Protein AF-A0A8J3B3H6-F1 (afdb_monomer_lite)

pLDDT: mean 86.67, std 8.63, range [55.91, 95.31]

Sequence (104 aa):
MSHADSLLALVVAMGAVTYLPRMLPLVFLPGRAWPPAVERFFRFLPYAALGALIVPGVFTATGHPASATVGALAAAALAWRRAHLLLVVAAGIAGALAVDLVMR

Organism: NCBI:txid373054

Foldseek 3Di:
DDVVVVVVVVVVVVCCVVVVVVVCCVPVVPPDPDDPVVVVCVVCVVVVVCCVVVVVCLCPVDPDNVLSVQLVVQLVVCVVVVHDNVVSNVRSVVSSVVVNVVVD

Radius of gyration: 20.69 Å; chains: 1; bounding box: 51×31×50 Å

Structure (mmCIF, N/CA/C/O backbone):
data_AF-A0A8J3B3H6-F1
#
_entry.id   AF-A0A8J3B3H6-F1
#
loop_
_atom_site.group_PDB
_atom_site.id
_atom_site.type_symbol
_atom_site.label_atom_id
_atom_site.label_alt_id
_atom_site.label_comp_id
_atom_site.label_asym_id
_atom_site.label_entity_id
_atom_site.label_seq_id
_atom_site.pdbx_PDB_ins_code
_atom_site.Cartn_x
_atom_site.Cartn_y
_atom_site.Cartn_z
_atom_site.occupancy
_atom_site.B_iso_or_equiv
_atom_site.auth_seq_id
_atom_site.auth_comp_id
_atom_site.auth_asym_id
_atom_site.auth_atom_id
_atom_site.pdbx_PDB_model_num
ATOM 1 N N . MET A 1 1 ? -35.355 -17.656 -16.233 1.00 55.91 1 MET A N 1
ATOM 2 C CA . MET A 1 1 ? -34.632 -17.226 -15.014 1.00 55.91 1 MET A CA 1
ATOM 3 C C . MET A 1 1 ? -33.286 -16.639 -15.455 1.00 55.91 1 MET A C 1
ATOM 5 O O . MET A 1 1 ? -32.249 -17.246 -15.268 1.00 55.91 1 MET A O 1
ATOM 9 N N . SER A 1 2 ? -33.299 -15.758 -16.460 1.00 57.25 2 SER A N 1
ATOM 10 C CA . SER A 1 2 ? -33.294 -14.284 -16.377 1.00 57.25 2 SER A CA 1
ATOM 11 C C . SER A 1 2 ? -32.030 -13.753 -15.694 1.00 57.25 2 SER A C 1
ATOM 13 O O . SER A 1 2 ? -31.991 -13.549 -14.489 1.00 57.25 2 SER A O 1
ATOM 15 N N . HIS A 1 3 ? -30.977 -13.550 -16.491 1.00 68.38 3 HIS A N 1
ATOM 16 C CA . HIS A 1 3 ? -29.652 -13.068 -16.076 1.00 68.38 3 HIS A CA 1
ATOM 17 C C . HIS A 1 3 ? -29.699 -11.775 -15.234 1.00 68.38 3 HIS A C 1
ATOM 19 O O . HIS A 1 3 ? -28.779 -11.511 -14.466 1.00 68.38 3 HIS A O 1
ATOM 25 N N . ALA A 1 4 ? -30.779 -10.994 -15.346 1.00 73.38 4 ALA A N 1
ATOM 26 C CA . ALA A 1 4 ? -31.023 -9.799 -14.545 1.00 73.38 4 ALA A CA 1
ATOM 27 C C . ALA A 1 4 ? -31.198 -10.103 -13.044 1.00 73.38 4 ALA A C 1
ATOM 29 O O . ALA A 1 4 ? -30.683 -9.353 -12.216 1.00 73.38 4 ALA A O 1
ATOM 30 N N . ASP A 1 5 ? -31.843 -11.220 -12.693 1.00 79.31 5 ASP A N 1
ATOM 31 C CA . ASP A 1 5 ? -32.097 -11.600 -11.297 1.00 79.31 5 ASP A CA 1
ATOM 32 C C . ASP A 1 5 ? -30.778 -11.948 -10.585 1.00 79.31 5 ASP A C 1
ATOM 34 O O . ASP A 1 5 ? -30.544 -11.540 -9.447 1.00 79.31 5 ASP A O 1
ATOM 38 N N . SER A 1 6 ? -29.865 -12.624 -11.293 1.00 85.75 6 SER A N 1
ATOM 39 C CA . SER A 1 6 ? -28.522 -12.955 -10.799 1.00 85.75 6 SER A CA 1
ATOM 40 C C . SER A 1 6 ? -27.648 -11.717 -10.592 1.00 85.75 6 SER A C 1
ATOM 42 O O . SER A 1 6 ? -26.885 -11.663 -9.631 1.00 85.75 6 SER A O 1
ATOM 44 N N . LEU A 1 7 ? -27.759 -10.707 -11.463 1.00 91.19 7 LEU A N 1
ATOM 45 C CA . LEU A 1 7 ? -27.029 -9.443 -11.311 1.00 91.19 7 LEU A CA 1
ATOM 46 C C . LEU A 1 7 ? -27.555 -8.633 -10.123 1.00 91.19 7 LEU A C 1
ATOM 48 O O . LEU A 1 7 ? -26.762 -8.101 -9.349 1.00 91.19 7 LEU A O 1
ATOM 52 N N . LEU A 1 8 ? -28.876 -8.586 -9.937 1.00 91.00 8 LEU A N 1
ATOM 53 C CA . LEU A 1 8 ? -29.496 -7.961 -8.767 1.00 91.00 8 LEU A CA 1
ATOM 54 C C . LEU A 1 8 ? -29.053 -8.648 -7.471 1.00 91.00 8 LEU A C 1
ATOM 56 O O . LEU A 1 8 ? -28.626 -7.974 -6.532 1.00 91.00 8 LEU A O 1
ATOM 60 N N . ALA A 1 9 ? -29.067 -9.983 -7.445 1.00 91.25 9 ALA A N 1
ATOM 61 C CA . ALA A 1 9 ? -28.573 -10.758 -6.312 1.00 91.25 9 ALA A CA 1
ATOM 62 C C . ALA A 1 9 ? -27.076 -10.507 -6.047 1.00 91.25 9 ALA A C 1
ATOM 64 O O . ALA A 1 9 ? -26.683 -10.327 -4.894 1.00 91.25 9 ALA A O 1
ATOM 65 N N . LEU A 1 10 ? -26.246 -10.423 -7.096 1.00 92.75 10 LEU A N 1
ATOM 66 C CA . LEU A 1 10 ? -24.815 -10.121 -6.989 1.00 92.75 10 LEU A CA 1
ATOM 67 C C . LEU A 1 10 ? -24.562 -8.728 -6.399 1.00 92.75 10 LEU A C 1
ATOM 69 O O . LEU A 1 10 ? -23.711 -8.585 -5.525 1.00 92.75 10 LEU A O 1
ATOM 73 N N . VAL A 1 11 ? -25.295 -7.706 -6.849 1.00 93.88 11 VAL A N 1
ATOM 74 C CA . VAL A 1 11 ? -25.151 -6.328 -6.351 1.00 93.88 11 VAL A CA 1
ATOM 75 C C . VAL A 1 11 ? -25.540 -6.242 -4.877 1.00 93.88 11 VAL A C 1
ATOM 77 O O . VAL A 1 11 ? -24.798 -5.665 -4.081 1.00 93.88 11 VAL A O 1
ATOM 80 N N . VAL A 1 12 ? -26.663 -6.856 -4.491 1.00 94.62 12 VAL A N 1
ATOM 81 C CA . VAL A 1 12 ? -27.101 -6.903 -3.088 1.00 94.62 12 VAL A CA 1
ATOM 82 C C . VAL A 1 12 ? -26.081 -7.654 -2.231 1.00 94.62 12 VAL A C 1
ATOM 84 O O . VAL A 1 12 ? -25.714 -7.175 -1.158 1.00 94.62 12 VAL A O 1
ATOM 87 N N . ALA A 1 13 ? -25.562 -8.784 -2.718 1.00 93.81 13 ALA A N 1
ATOM 88 C CA . ALA A 1 13 ? -24.543 -9.557 -2.019 1.00 93.81 13 ALA A CA 1
ATOM 89 C C . ALA A 1 13 ? -23.225 -8.777 -1.860 1.00 93.81 13 ALA A C 1
ATOM 91 O O . ALA A 1 13 ? -22.701 -8.692 -0.751 1.00 93.81 13 ALA A O 1
ATOM 92 N N . MET A 1 14 ? -22.709 -8.144 -2.921 1.00 95.31 14 MET A N 1
ATOM 93 C CA . MET A 1 14 ? -21.519 -7.285 -2.837 1.00 95.31 14 MET A CA 1
ATOM 94 C C . MET A 1 14 ? -21.722 -6.130 -1.857 1.00 95.31 14 MET A C 1
ATOM 96 O O . MET A 1 14 ? -20.827 -5.836 -1.059 1.00 95.31 14 MET A O 1
ATOM 100 N N . GLY A 1 15 ? -22.891 -5.488 -1.905 1.00 93.06 15 GLY A N 1
ATOM 101 C CA . GLY A 1 15 ? -23.264 -4.413 -0.995 1.00 93.06 15 GLY A CA 1
ATOM 102 C C . GLY A 1 15 ? -23.240 -4.879 0.457 1.00 93.06 15 GLY A C 1
ATOM 103 O O . GLY A 1 15 ? -22.559 -4.271 1.279 1.00 93.06 15 GLY A O 1
ATOM 104 N N . ALA A 1 16 ? -23.894 -6.002 0.758 1.00 93.38 16 ALA A N 1
ATOM 105 C CA . A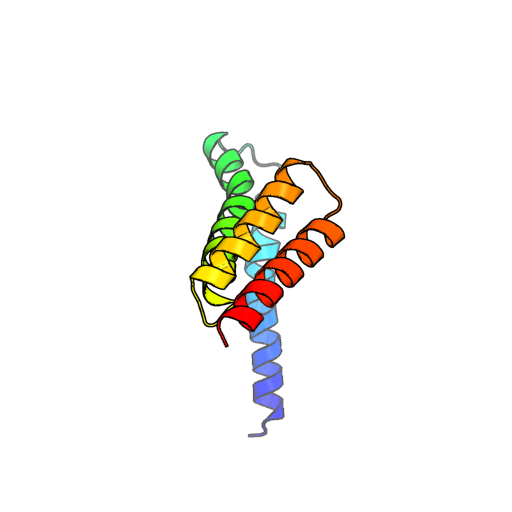LA A 1 16 ? -23.910 -6.586 2.094 1.00 93.38 16 ALA A CA 1
ATOM 106 C C . ALA A 1 16 ? -22.491 -6.909 2.594 1.00 93.38 16 ALA A C 1
ATOM 108 O O . ALA A 1 16 ? -22.098 -6.443 3.662 1.00 93.38 16 ALA A O 1
ATOM 109 N N . VAL A 1 17 ? -21.689 -7.628 1.800 1.00 93.75 17 VAL A N 1
ATOM 110 C CA . VAL A 1 17 ? -20.333 -8.064 2.186 1.00 93.75 17 VAL A CA 1
ATOM 111 C C . VAL A 1 17 ? -19.351 -6.893 2.309 1.00 93.75 17 VAL A C 1
ATOM 113 O O . VAL A 1 17 ? -18.421 -6.965 3.103 1.00 93.75 17 VAL A O 1
ATOM 116 N N . THR A 1 18 ? -19.551 -5.792 1.581 1.00 91.69 18 THR A N 1
ATOM 117 C CA . THR A 1 18 ? -18.680 -4.604 1.673 1.00 91.69 18 THR A CA 1
ATOM 118 C C . THR A 1 18 ? -19.106 -3.663 2.798 1.00 91.69 18 THR A C 1
ATOM 120 O O . THR A 1 18 ? -18.263 -3.046 3.454 1.00 91.69 18 THR A O 1
ATOM 123 N N . TYR A 1 19 ? -20.414 -3.526 3.022 1.00 90.06 19 TYR A N 1
ATOM 124 C CA . TYR A 1 19 ? -20.960 -2.585 3.992 1.00 90.06 19 TYR A CA 1
ATOM 125 C C . TYR A 1 19 ? -20.828 -3.101 5.421 1.00 90.06 19 TYR A C 1
ATOM 127 O O . TYR A 1 19 ? -20.441 -2.332 6.297 1.00 90.06 19 TYR A O 1
ATOM 135 N N . LEU A 1 20 ? -21.057 -4.397 5.660 1.00 89.75 20 LEU A N 1
ATOM 136 C CA . LEU A 1 20 ? -20.988 -4.980 7.004 1.00 89.75 20 LEU A CA 1
ATOM 137 C C . LEU A 1 20 ? -19.619 -4.755 7.676 1.00 89.75 20 LEU A C 1
ATOM 139 O O . LEU A 1 20 ? -19.595 -4.195 8.773 1.00 89.75 20 LEU A O 1
ATOM 143 N N . PRO A 1 21 ? -18.472 -5.061 7.029 1.00 85.50 21 PRO A N 1
ATOM 144 C CA . PRO A 1 21 ? -17.152 -4.839 7.615 1.00 85.50 21 PRO A CA 1
ATOM 145 C C . PRO A 1 21 ? -16.771 -3.364 7.741 1.00 85.50 21 PRO A C 1
ATOM 147 O O . PRO A 1 21 ? -15.836 -3.063 8.471 1.00 85.50 21 PRO A O 1
ATOM 150 N N . ARG A 1 22 ? -17.443 -2.443 7.030 1.00 82.94 22 ARG A N 1
ATOM 151 C CA . ARG A 1 22 ? -17.230 -0.987 7.156 1.00 82.94 22 ARG A CA 1
ATOM 152 C C . ARG A 1 22 ? -18.086 -0.374 8.262 1.00 82.94 22 ARG A C 1
ATOM 154 O O . ARG A 1 22 ? -17.601 0.469 9.009 1.00 82.94 22 ARG A O 1
ATOM 161 N N . MET A 1 23 ? -19.339 -0.804 8.388 1.00 86.56 23 MET A N 1
ATOM 162 C CA . MET A 1 23 ? -20.249 -0.365 9.449 1.00 86.56 23 MET A CA 1
ATOM 163 C C . MET A 1 23 ? -19.831 -0.892 10.814 1.00 86.56 23 MET A C 1
ATOM 165 O O . MET A 1 23 ? -19.936 -0.166 11.796 1.00 86.56 23 MET A O 1
ATOM 169 N N . LEU A 1 24 ? -19.314 -2.122 10.883 1.00 84.00 24 LEU A N 1
ATOM 170 C CA . LEU A 1 24 ? -18.844 -2.714 12.132 1.00 84.00 24 LEU A CA 1
ATOM 171 C C . LEU A 1 24 ? -17.825 -1.798 12.854 1.00 84.00 24 LEU A C 1
ATOM 173 O O . LEU A 1 24 ? -18.084 -1.407 13.991 1.00 84.00 24 LEU A O 1
ATOM 177 N N . PRO A 1 25 ? -16.721 -1.347 12.228 1.00 76.38 25 PRO A N 1
ATOM 178 C CA . PRO A 1 25 ? -15.812 -0.426 12.883 1.00 76.38 25 PRO A CA 1
ATOM 179 C C . PRO A 1 25 ? -16.465 0.934 13.170 1.00 76.38 25 PRO A C 1
ATOM 181 O O . PRO A 1 25 ? -16.246 1.485 14.239 1.00 76.38 25 PRO A O 1
ATOM 184 N N . LEU A 1 26 ? -17.312 1.467 12.284 1.00 80.19 26 LEU A N 1
ATOM 185 C CA . LEU A 1 26 ? -17.951 2.776 12.495 1.00 80.19 26 LEU A CA 1
ATOM 186 C C . LEU A 1 26 ? -18.941 2.803 13.671 1.00 80.19 26 LEU A C 1
ATOM 188 O O . LEU A 1 26 ? -19.051 3.830 14.331 1.00 80.19 26 LEU A O 1
ATOM 192 N N . VAL A 1 27 ? -19.649 1.704 13.938 1.00 81.62 27 VAL A N 1
ATOM 193 C CA . VAL A 1 27 ? -20.670 1.620 14.998 1.00 81.62 27 VAL A CA 1
ATOM 194 C C . VAL A 1 27 ? -20.072 1.165 16.330 1.00 81.62 27 VAL A C 1
ATOM 196 O O . VAL A 1 27 ? -20.475 1.661 17.378 1.00 81.62 27 VAL A O 1
ATOM 199 N N . PHE A 1 28 ? -19.102 0.243 16.314 1.00 72.94 28 PHE A N 1
ATOM 200 C CA . PHE A 1 28 ? -18.552 -0.354 17.538 1.00 72.94 28 PHE A CA 1
ATOM 201 C C . PHE A 1 28 ? -17.297 0.353 18.090 1.00 72.94 28 PHE A C 1
ATOM 203 O O . PHE A 1 28 ? -16.958 0.146 19.257 1.00 72.94 28 PHE A O 1
ATOM 210 N N . LEU A 1 29 ? -16.588 1.173 17.300 1.00 72.62 29 LEU A N 1
ATOM 211 C CA . LEU A 1 29 ? -15.381 1.882 17.767 1.00 72.62 29 LEU A CA 1
ATOM 212 C C . LEU A 1 29 ? -15.663 3.179 18.551 1.00 72.62 29 LEU A C 1
ATOM 214 O O . LEU A 1 29 ? -14.897 3.447 19.480 1.00 72.62 29 LEU A O 1
ATOM 218 N N . PRO A 1 30 ? -16.688 4.003 18.247 1.00 69.00 30 PRO A N 1
ATOM 219 C CA . PRO A 1 30 ? -16.899 5.251 18.979 1.00 69.00 30 PRO A CA 1
ATOM 220 C C . PRO A 1 30 ? -17.299 5.008 20.443 1.00 69.00 30 PRO A C 1
ATOM 222 O O . PRO A 1 30 ? -18.227 4.258 20.734 1.00 69.00 30 PRO A O 1
ATOM 225 N N . GLY A 1 31 ? -16.625 5.679 21.383 1.00 65.31 31 GLY A N 1
ATOM 226 C CA . GLY A 1 31 ? -17.065 5.780 22.783 1.00 65.31 31 GLY A CA 1
ATOM 227 C C . GLY A 1 31 ? -16.796 4.566 23.683 1.00 65.31 31 GLY A C 1
ATOM 228 O O . GLY A 1 31 ? -17.157 4.597 24.859 1.00 65.31 31 GLY A O 1
ATOM 229 N N . ARG A 1 32 ? -16.142 3.508 23.187 1.00 62.34 32 ARG A N 1
ATOM 230 C CA . ARG A 1 32 ? -15.694 2.384 24.024 1.00 62.34 32 ARG A CA 1
ATOM 231 C C . ARG A 1 32 ? -14.228 2.577 24.408 1.00 62.34 32 ARG A C 1
ATOM 233 O O . ARG A 1 32 ? -13.374 2.723 23.540 1.00 62.34 32 ARG A O 1
ATOM 240 N N . ALA A 1 33 ? -13.928 2.545 25.705 1.00 67.88 33 ALA A N 1
ATOM 241 C CA . ALA A 1 33 ? -12.557 2.447 26.196 1.00 67.88 33 ALA A CA 1
ATOM 242 C C . ALA A 1 33 ? -12.036 1.028 25.915 1.00 67.88 33 ALA A C 1
ATOM 244 O O . ALA A 1 33 ? -12.121 0.135 26.757 1.00 67.88 33 ALA A O 1
ATOM 245 N N . TRP A 1 34 ? -11.579 0.792 24.685 1.00 72.88 34 TRP A N 1
ATOM 246 C CA . TRP A 1 34 ? -10.895 -0.446 24.336 1.00 72.88 34 TRP A CA 1
ATOM 247 C C . TRP A 1 34 ? -9.563 -0.517 25.094 1.00 72.88 34 TRP A C 1
ATOM 249 O O . TRP A 1 34 ? -8.926 0.516 25.320 1.00 72.88 34 TRP A O 1
ATOM 259 N N . PRO A 1 35 ? -9.092 -1.717 25.470 1.00 83.50 35 PRO A N 1
ATOM 260 C CA . PRO A 1 35 ? -7.743 -1.871 25.989 1.00 83.50 35 PRO A CA 1
ATOM 261 C C . PRO A 1 35 ? -6.725 -1.295 24.988 1.00 83.50 35 PR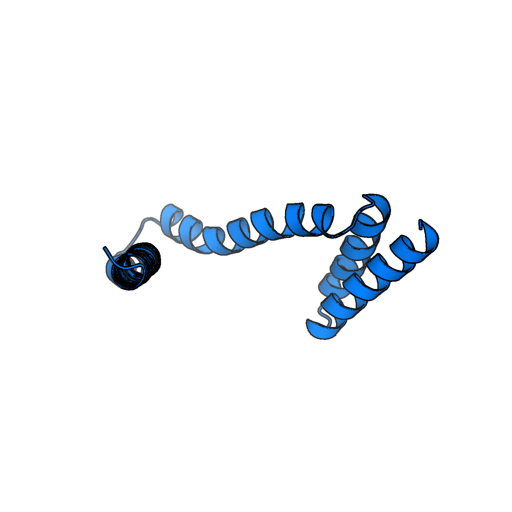O A C 1
ATOM 263 O O . PRO A 1 35 ? -6.874 -1.511 23.779 1.00 83.50 35 PRO A O 1
ATOM 266 N N . PRO A 1 36 ? -5.646 -0.638 25.450 1.00 82.00 36 PRO A N 1
ATOM 267 C CA . PRO A 1 36 ? -4.677 0.029 24.575 1.00 82.00 36 PRO A CA 1
ATOM 268 C C . PRO A 1 36 ? -4.018 -0.913 23.553 1.00 82.00 36 PRO A C 1
ATOM 270 O O . PRO A 1 36 ? -3.566 -0.469 22.499 1.00 82.00 36 PRO A O 1
ATOM 273 N N . ALA A 1 37 ? -3.973 -2.220 23.833 1.00 85.25 37 ALA A N 1
ATOM 274 C CA . ALA A 1 37 ? -3.487 -3.232 22.897 1.00 85.25 37 ALA A CA 1
ATOM 275 C C . ALA A 1 37 ? -4.390 -3.384 21.657 1.00 85.25 37 ALA A C 1
ATOM 277 O O . ALA A 1 37 ? -3.893 -3.464 20.535 1.00 85.25 37 ALA A O 1
ATOM 278 N N . VAL A 1 38 ? -5.712 -3.380 21.850 1.00 84.75 38 VAL A N 1
ATOM 279 C CA . VAL A 1 38 ? -6.695 -3.587 20.777 1.00 84.75 38 VAL A CA 1
ATOM 280 C C . VAL A 1 38 ? -6.789 -2.352 19.884 1.00 84.75 38 VAL A C 1
ATOM 282 O O . VAL A 1 38 ? -6.825 -2.464 18.661 1.00 84.75 38 VAL A O 1
ATOM 285 N N . GLU A 1 39 ? -6.734 -1.159 20.477 1.00 82.62 39 GLU A N 1
ATOM 286 C CA . GLU A 1 39 ? -6.718 0.089 19.713 1.00 82.62 39 GLU A CA 1
ATOM 287 C C . GLU A 1 39 ? -5.472 0.197 18.819 1.00 82.62 39 GLU A C 1
ATOM 289 O O . GLU A 1 39 ? -5.564 0.548 17.641 1.00 82.62 39 GLU A O 1
ATOM 294 N N . ARG A 1 40 ? -4.296 -0.165 19.353 1.00 85.19 40 ARG A N 1
ATOM 295 C CA . ARG A 1 40 ? -3.056 -0.226 18.566 1.00 85.19 40 ARG A CA 1
ATOM 296 C C . ARG A 1 40 ? -3.176 -1.237 17.428 1.00 85.19 40 ARG A C 1
ATOM 298 O O . ARG A 1 40 ? -2.795 -0.908 16.310 1.00 85.19 40 ARG A O 1
ATOM 305 N N . PHE A 1 41 ? -3.743 -2.420 17.676 1.00 88.62 41 PHE A N 1
ATOM 306 C CA . PHE A 1 41 ? -3.960 -3.428 16.635 1.00 88.62 41 PHE A CA 1
ATOM 307 C C . PHE A 1 41 ? -4.792 -2.878 15.468 1.00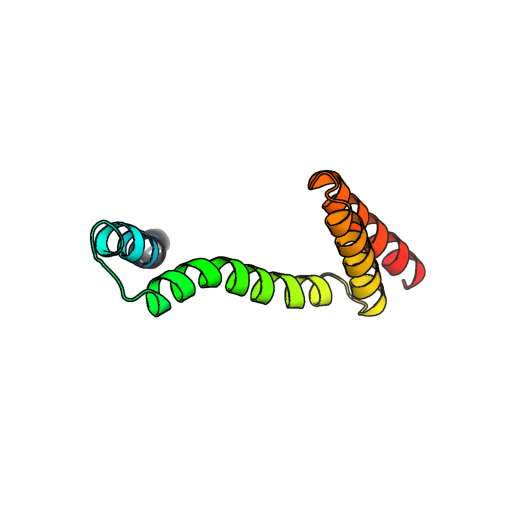 88.62 41 PHE A C 1
ATOM 309 O O . PHE A 1 41 ? -4.333 -2.910 14.326 1.00 88.62 41 PHE A O 1
ATOM 316 N N . PHE A 1 42 ? -5.960 -2.289 15.745 1.00 85.75 42 PHE A N 1
ATOM 317 C CA . PHE A 1 42 ? -6.806 -1.703 14.699 1.00 85.75 42 PHE A CA 1
ATOM 318 C C . PHE A 1 42 ? -6.146 -0.520 13.980 1.00 85.75 42 PHE A C 1
ATOM 320 O O . PHE A 1 42 ? -6.395 -0.319 12.794 1.00 85.75 42 PHE A O 1
ATOM 327 N N . ARG A 1 43 ? -5.269 0.236 14.652 1.00 85.62 43 ARG A N 1
ATOM 328 C CA . ARG A 1 43 ? -4.501 1.326 14.031 1.00 85.62 43 ARG A CA 1
ATOM 329 C C . ARG A 1 43 ? -3.425 0.821 13.064 1.00 85.62 43 ARG A C 1
ATOM 331 O O . ARG A 1 43 ? -3.169 1.478 12.061 1.00 85.62 43 ARG A O 1
ATOM 338 N N . PHE A 1 44 ? -2.799 -0.323 13.344 1.00 91.31 44 PHE A N 1
ATOM 339 C CA . PHE A 1 44 ? -1.752 -0.905 12.493 1.00 91.31 44 PHE A CA 1
ATOM 340 C C . PHE A 1 44 ? -2.291 -1.831 11.398 1.00 91.31 44 PHE A C 1
ATOM 342 O O . PHE A 1 44 ? -1.622 -2.008 10.379 1.00 91.31 44 PHE A O 1
ATOM 349 N N . LEU A 1 45 ? -3.501 -2.371 11.566 1.00 91.25 45 LEU A N 1
ATOM 350 C CA . LEU A 1 45 ? -4.129 -3.282 10.609 1.00 91.25 45 LEU A CA 1
ATOM 351 C C . LEU A 1 45 ? -4.169 -2.729 9.163 1.00 91.25 45 LEU A C 1
ATOM 353 O O . LEU A 1 45 ? -3.764 -3.463 8.261 1.00 91.25 45 LEU A O 1
ATOM 357 N N . PRO A 1 46 ? -4.559 -1.461 8.896 1.00 90.31 46 PRO A N 1
ATOM 358 C CA . PRO A 1 46 ? -4.603 -0.929 7.532 1.00 90.31 46 PRO A CA 1
ATOM 359 C C . PRO A 1 46 ? -3.217 -0.829 6.891 1.00 90.31 46 PRO A C 1
ATOM 361 O O . PRO A 1 46 ? -3.044 -1.187 5.729 1.00 90.31 46 PRO A O 1
ATOM 364 N N . TYR A 1 47 ? -2.214 -0.379 7.650 1.00 91.75 47 TYR A N 1
ATOM 365 C CA . TYR A 1 47 ? -0.843 -0.252 7.154 1.00 91.75 47 TYR A CA 1
ATOM 366 C C . TYR A 1 47 ? -0.216 -1.620 6.867 1.00 91.75 47 TYR A C 1
ATOM 368 O O . TYR A 1 47 ? 0.450 -1.787 5.847 1.00 91.75 47 TYR A O 1
ATOM 376 N N . ALA A 1 48 ? -0.476 -2.610 7.725 1.00 94.31 48 ALA A N 1
ATOM 377 C CA . ALA A 1 48 ? -0.039 -3.985 7.515 1.00 94.31 48 ALA A CA 1
ATOM 378 C C . ALA A 1 48 ? -0.714 -4.614 6.286 1.00 94.31 48 ALA A C 1
ATOM 380 O O . ALA A 1 48 ? -0.032 -5.229 5.472 1.00 94.31 48 ALA A O 1
ATOM 381 N N . ALA A 1 49 ? -2.026 -4.413 6.112 1.00 94.62 49 ALA A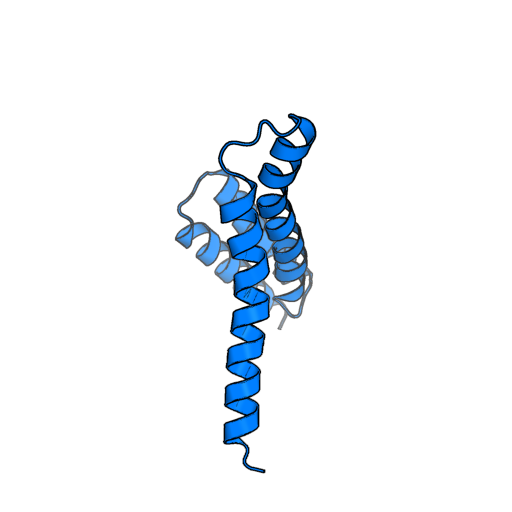 N 1
ATOM 382 C CA . ALA A 1 49 ? -2.764 -4.904 4.950 1.00 94.62 49 ALA A CA 1
ATOM 383 C C . ALA A 1 49 ? -2.255 -4.284 3.639 1.00 94.62 49 ALA A C 1
ATOM 385 O O . ALA A 1 49 ? -2.017 -5.006 2.675 1.00 94.62 49 ALA A O 1
ATOM 386 N N . LEU A 1 50 ? -2.018 -2.965 3.609 1.00 94.62 50 LEU A N 1
ATOM 387 C CA . LEU A 1 50 ? -1.417 -2.299 2.450 1.00 94.62 50 LEU A CA 1
ATOM 388 C C . LEU A 1 50 ? -0.031 -2.869 2.134 1.00 94.62 50 LEU A C 1
ATOM 390 O O . LEU A 1 50 ? 0.237 -3.195 0.984 1.00 94.62 50 LEU A O 1
ATOM 394 N N . GLY A 1 51 ? 0.830 -3.047 3.139 1.00 93.94 51 GLY A N 1
ATOM 395 C CA . GLY A 1 51 ? 2.148 -3.657 2.944 1.00 93.94 51 GLY A CA 1
ATOM 396 C C . GLY A 1 51 ? 2.062 -5.088 2.407 1.00 93.94 51 GLY A C 1
ATOM 397 O O . GLY A 1 51 ? 2.723 -5.417 1.424 1.00 93.94 51 GLY A O 1
ATOM 398 N N . ALA A 1 52 ? 1.197 -5.913 2.997 1.00 95.31 52 ALA A N 1
ATOM 399 C CA . ALA A 1 52 ? 0.978 -7.299 2.589 1.00 95.31 52 ALA A CA 1
ATOM 400 C C . ALA A 1 52 ? 0.434 -7.433 1.157 1.00 95.31 52 ALA A C 1
ATOM 402 O O . ALA A 1 52 ? 0.687 -8.447 0.517 1.00 95.31 52 ALA A O 1
ATOM 403 N N . LEU A 1 53 ? -0.283 -6.427 0.646 1.00 95.12 53 LEU A N 1
ATOM 404 C CA . LEU A 1 53 ? -0.768 -6.386 -0.737 1.00 95.12 53 LEU A CA 1
ATOM 405 C C . LEU A 1 53 ? 0.278 -5.818 -1.707 1.00 95.12 53 LEU A C 1
ATOM 407 O O . LEU A 1 53 ? 0.480 -6.359 -2.792 1.00 95.12 53 LEU A O 1
ATOM 411 N N . ILE A 1 54 ? 0.956 -4.734 -1.324 1.00 93.25 54 ILE A N 1
ATOM 412 C CA . ILE A 1 54 ? 1.887 -4.012 -2.200 1.00 93.25 54 ILE A CA 1
ATOM 413 C C . ILE A 1 54 ? 3.162 -4.820 -2.439 1.00 93.25 54 ILE A C 1
ATOM 415 O O . ILE A 1 54 ? 3.602 -4.915 -3.580 1.00 93.25 54 ILE A O 1
ATOM 419 N N . VAL A 1 55 ? 3.748 -5.417 -1.395 1.00 91.62 55 VAL A N 1
ATOM 420 C CA . VAL A 1 55 ? 5.011 -6.167 -1.507 1.00 91.62 55 VAL A CA 1
ATOM 421 C C . VAL A 1 55 ? 4.927 -7.265 -2.578 1.00 91.62 55 VAL A C 1
ATOM 423 O O . VAL A 1 55 ? 5.705 -7.198 -3.529 1.00 91.62 55 VAL A O 1
ATOM 426 N N . PRO A 1 56 ? 3.988 -8.232 -2.516 1.00 91.12 56 PRO A N 1
ATOM 427 C CA . PRO A 1 56 ? 3.868 -9.239 -3.569 1.00 91.12 56 PRO A CA 1
ATOM 428 C C . PRO A 1 56 ? 3.399 -8.641 -4.902 1.00 91.12 56 PRO A C 1
ATOM 430 O O . PRO A 1 56 ? 3.836 -9.099 -5.958 1.00 91.12 56 PRO A O 1
ATOM 433 N N . GLY A 1 57 ? 2.555 -7.604 -4.876 1.00 91.00 57 GLY A N 1
ATOM 434 C CA . GLY A 1 57 ? 2.076 -6.931 -6.085 1.00 91.00 57 GLY A CA 1
ATOM 435 C C . GLY A 1 57 ? 3.208 -6.334 -6.924 1.00 91.00 57 GLY A C 1
ATOM 436 O O . GLY A 1 57 ? 3.200 -6.455 -8.142 1.00 91.00 57 GLY A O 1
ATOM 437 N N . VAL A 1 58 ? 4.229 -5.759 -6.286 1.00 90.81 58 VAL A N 1
ATOM 438 C CA . VAL A 1 58 ? 5.384 -5.183 -6.991 1.00 90.81 58 VAL A CA 1
ATOM 439 C C . VAL A 1 58 ? 6.249 -6.264 -7.644 1.00 90.81 58 VAL A C 1
ATOM 441 O O . VAL A 1 58 ? 6.682 -6.086 -8.778 1.00 90.81 58 VAL A O 1
ATOM 444 N N . PHE A 1 59 ? 6.464 -7.401 -6.977 1.00 88.50 59 PHE A N 1
ATOM 445 C CA . PHE A 1 59 ? 7.263 -8.501 -7.535 1.00 88.50 59 PHE A CA 1
ATOM 446 C C . PHE A 1 59 ? 6.560 -9.279 -8.652 1.00 88.50 59 PHE A C 1
ATOM 448 O O . PHE A 1 59 ? 7.232 -9.914 -9.457 1.00 88.50 59 PHE A O 1
ATOM 455 N N . THR A 1 60 ? 5.229 -9.223 -8.709 1.00 88.62 60 THR A N 1
ATOM 456 C CA . THR A 1 60 ? 4.409 -9.897 -9.731 1.00 88.62 60 THR A CA 1
ATOM 457 C C . THR A 1 60 ? 3.997 -8.978 -10.884 1.00 88.62 60 THR A C 1
ATOM 459 O O . THR A 1 60 ? 3.403 -9.444 -11.852 1.00 88.62 60 THR A O 1
ATOM 462 N N . ALA A 1 61 ? 4.317 -7.681 -10.811 1.00 85.19 61 ALA A N 1
ATOM 463 C CA . ALA A 1 61 ? 3.919 -6.693 -11.812 1.00 85.19 61 ALA A CA 1
ATOM 464 C C . ALA A 1 61 ? 4.665 -6.821 -13.153 1.00 85.19 61 ALA A C 1
ATOM 466 O O . ALA A 1 61 ? 4.166 -6.338 -14.169 1.00 85.19 61 ALA A O 1
ATOM 467 N N . THR A 1 62 ? 5.851 -7.436 -13.175 1.00 83.94 62 THR A N 1
ATOM 468 C CA . THR A 1 62 ? 6.665 -7.607 -14.388 1.00 83.94 62 THR A CA 1
ATOM 469 C C . THR A 1 62 ? 6.995 -9.079 -14.628 1.00 83.94 62 THR A C 1
ATOM 471 O O . THR A 1 62 ? 6.958 -9.895 -13.710 1.00 83.94 62 THR A O 1
ATOM 474 N N . GLY A 1 63 ? 7.312 -9.437 -15.877 1.00 81.06 63 GLY A N 1
ATOM 475 C CA . GLY A 1 63 ? 7.648 -10.820 -16.244 1.00 81.06 63 GLY A CA 1
ATOM 476 C C . GLY A 1 63 ? 9.003 -11.295 -15.707 1.00 81.06 63 GLY A C 1
ATOM 477 O O . GLY A 1 63 ? 9.252 -12.497 -15.656 1.00 81.06 63 GLY A O 1
ATOM 478 N N . HIS A 1 64 ? 9.865 -10.365 -15.277 1.00 84.00 64 HIS A N 1
ATOM 479 C CA . HIS A 1 64 ? 11.222 -10.645 -14.816 1.00 84.00 64 HIS A CA 1
ATOM 480 C C . HIS A 1 64 ? 11.465 -10.096 -13.402 1.00 84.00 64 HIS A C 1
ATOM 482 O O . HIS A 1 64 ? 11.336 -8.885 -13.186 1.00 84.00 64 HIS A O 1
ATOM 488 N N . PRO A 1 65 ? 11.943 -10.924 -12.450 1.00 83.50 65 PRO A N 1
ATOM 489 C CA . PRO A 1 65 ? 12.167 -10.492 -11.069 1.00 83.50 65 PRO A CA 1
ATOM 490 C C . PRO A 1 65 ? 13.207 -9.367 -10.957 1.00 83.50 65 PRO A C 1
ATOM 492 O O . PRO A 1 65 ? 13.125 -8.544 -10.050 1.00 83.50 65 PRO A O 1
ATOM 495 N N . ALA A 1 66 ? 14.157 -9.288 -11.896 1.00 84.88 66 ALA A N 1
ATOM 496 C CA . ALA A 1 66 ? 15.160 -8.224 -11.944 1.00 84.88 66 ALA A CA 1
ATOM 497 C C . ALA A 1 66 ? 14.579 -6.852 -12.345 1.00 84.88 66 ALA A C 1
ATOM 499 O O . ALA A 1 66 ? 15.010 -5.827 -11.825 1.00 84.88 66 ALA A O 1
ATOM 500 N N . SER A 1 67 ? 13.575 -6.810 -13.227 1.00 87.31 67 SER A N 1
ATOM 501 C CA . SER A 1 67 ? 12.872 -5.561 -13.557 1.00 87.31 67 SER A CA 1
ATOM 502 C C . SER A 1 67 ? 12.031 -5.081 -12.369 1.00 87.31 67 SER A C 1
ATOM 504 O O . SER A 1 67 ? 12.069 -3.900 -12.010 1.00 87.31 67 SER A O 1
ATOM 506 N N . ALA A 1 68 ? 11.339 -6.011 -11.699 1.00 88.62 68 ALA A N 1
ATOM 507 C CA . ALA A 1 68 ? 10.528 -5.702 -10.525 1.00 88.62 68 ALA A CA 1
ATOM 508 C C . ALA A 1 68 ? 11.361 -5.121 -9.372 1.00 88.62 68 ALA A C 1
ATOM 510 O O . ALA A 1 68 ? 10.973 -4.115 -8.777 1.00 88.62 68 ALA A O 1
ATOM 511 N N . THR A 1 69 ? 12.524 -5.711 -9.067 1.00 90.00 69 THR A N 1
ATOM 512 C CA . THR A 1 69 ? 13.403 -5.223 -7.991 1.00 90.00 69 THR A CA 1
ATOM 513 C C . THR A 1 69 ? 13.932 -3.821 -8.275 1.00 90.00 69 THR A C 1
ATOM 515 O O . THR A 1 69 ? 13.937 -2.986 -7.373 1.00 90.00 69 THR A O 1
ATOM 518 N N . VAL A 1 70 ? 14.329 -3.522 -9.514 1.00 90.94 70 VAL A N 1
ATOM 519 C CA . VAL A 1 70 ? 14.836 -2.190 -9.878 1.00 90.94 70 VAL A CA 1
ATOM 520 C C . VAL A 1 70 ? 13.738 -1.131 -9.786 1.00 90.94 70 VAL A C 1
ATOM 522 O O . VAL A 1 70 ? 13.960 -0.082 -9.180 1.00 90.94 70 VAL A O 1
ATOM 525 N N . GLY A 1 71 ? 12.539 -1.411 -10.307 1.00 90.19 71 GLY A N 1
ATOM 526 C CA . GLY A 1 71 ? 11.388 -0.513 -10.1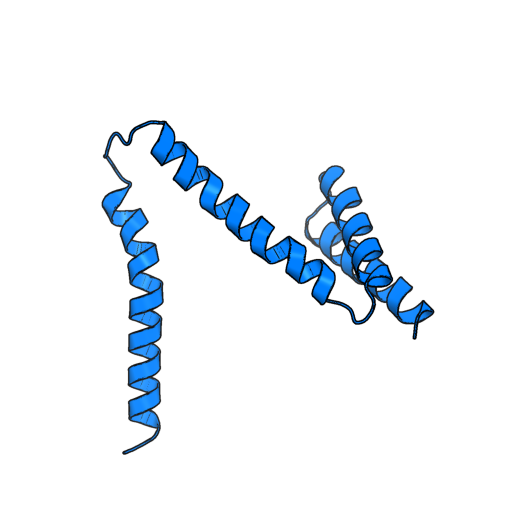63 1.00 90.19 71 GLY A CA 1
ATOM 527 C C . GLY A 1 71 ? 11.014 -0.271 -8.696 1.00 90.19 71 GLY A C 1
ATOM 528 O O . GLY A 1 71 ? 10.787 0.872 -8.291 1.00 90.19 71 GLY A O 1
ATOM 529 N N . ALA A 1 72 ? 11.029 -1.327 -7.876 1.00 92.31 72 ALA A N 1
ATOM 530 C CA . ALA A 1 72 ? 10.770 -1.250 -6.440 1.00 92.31 72 ALA A CA 1
ATOM 531 C C . ALA A 1 72 ? 11.802 -0.383 -5.707 1.00 92.31 72 ALA A C 1
ATOM 533 O O . ALA A 1 72 ? 11.431 0.480 -4.913 1.00 92.31 72 ALA A O 1
ATOM 534 N N . LEU A 1 73 ? 13.094 -0.585 -5.984 1.00 93.25 73 LEU A N 1
ATOM 535 C CA . LEU A 1 73 ? 14.183 0.177 -5.370 1.00 93.25 73 LEU A CA 1
ATOM 536 C C . LEU A 1 73 ? 14.154 1.647 -5.791 1.00 93.25 73 LEU A C 1
ATOM 538 O O . LEU A 1 73 ? 14.338 2.519 -4.944 1.00 93.25 73 LEU A O 1
ATOM 542 N N . ALA A 1 74 ? 13.872 1.934 -7.065 1.00 92.00 74 ALA A N 1
ATOM 543 C CA . ALA A 1 74 ? 13.720 3.300 -7.557 1.00 92.00 74 ALA A CA 1
ATOM 544 C C . ALA A 1 74 ? 12.568 4.024 -6.841 1.00 92.00 74 ALA A C 1
ATOM 546 O O . ALA A 1 74 ? 12.753 5.131 -6.325 1.00 92.00 74 ALA A O 1
ATOM 547 N N . ALA A 1 75 ? 11.403 3.376 -6.736 1.00 92.69 75 ALA A N 1
ATOM 548 C CA . ALA A 1 75 ? 10.261 3.912 -6.003 1.00 92.69 75 ALA A CA 1
ATOM 549 C C . ALA A 1 75 ? 10.574 4.089 -4.504 1.00 92.69 75 ALA A C 1
ATOM 551 O O . ALA A 1 75 ? 10.302 5.147 -3.938 1.00 92.69 75 ALA A O 1
ATOM 552 N N . ALA A 1 76 ? 11.202 3.102 -3.860 1.00 92.94 76 ALA A N 1
ATOM 553 C CA . ALA A 1 76 ? 11.552 3.155 -2.441 1.00 92.94 76 ALA A CA 1
ATOM 554 C C . ALA A 1 76 ? 12.560 4.273 -2.125 1.00 92.94 76 ALA A C 1
ATOM 556 O O . ALA A 1 76 ? 12.365 5.031 -1.172 1.00 92.94 76 ALA A O 1
ATOM 557 N N . ALA A 1 77 ? 13.602 4.426 -2.947 1.00 93.81 77 ALA A N 1
ATOM 558 C CA . ALA A 1 77 ? 14.602 5.477 -2.787 1.00 93.81 77 ALA A CA 1
ATOM 559 C C . ALA A 1 77 ? 13.977 6.875 -2.903 1.00 93.81 77 ALA A C 1
ATOM 561 O O . ALA A 1 77 ? 14.283 7.767 -2.108 1.00 93.81 77 ALA A O 1
ATOM 562 N N . LEU A 1 78 ? 13.066 7.072 -3.861 1.00 91.69 78 LEU A N 1
ATOM 563 C CA . LEU A 1 78 ? 12.399 8.357 -4.057 1.00 91.69 78 LEU A CA 1
ATOM 564 C C . LEU A 1 78 ? 11.355 8.643 -2.965 1.00 91.69 78 LEU A C 1
ATOM 566 O O . LEU A 1 78 ? 11.248 9.779 -2.495 1.00 91.69 78 LEU A O 1
ATOM 570 N N . ALA A 1 79 ? 10.643 7.612 -2.499 1.00 93.19 79 ALA A N 1
ATOM 571 C CA . ALA A 1 79 ? 9.725 7.706 -1.367 1.00 93.19 79 ALA A CA 1
ATOM 572 C C . ALA A 1 79 ? 10.454 8.102 -0.072 1.00 93.19 79 ALA A C 1
ATOM 574 O O . ALA A 1 79 ? 9.952 8.937 0.684 1.00 93.19 79 ALA A O 1
ATOM 575 N N . TRP A 1 80 ? 11.668 7.583 0.156 1.00 93.69 80 TRP A N 1
ATOM 576 C CA . TRP A 1 80 ? 12.488 7.944 1.318 1.00 93.69 80 TRP A CA 1
ATOM 577 C C . TRP A 1 80 ? 12.839 9.436 1.344 1.00 93.69 80 TRP A C 1
ATOM 579 O O . TRP A 1 80 ? 12.882 10.060 2.403 1.00 93.69 80 TRP A O 1
ATOM 589 N N . ARG A 1 81 ? 13.022 10.050 0.169 1.00 92.56 81 ARG A N 1
ATOM 590 C CA . ARG A 1 81 ? 13.288 11.492 0.034 1.00 92.56 81 ARG A CA 1
ATOM 591 C C . ARG A 1 81 ? 12.033 12.359 0.190 1.00 92.56 81 ARG A C 1
ATOM 593 O O . ARG A 1 81 ? 12.106 13.557 -0.060 1.00 92.56 81 ARG A O 1
ATOM 600 N N . ARG A 1 82 ? 10.897 11.773 0.597 1.00 89.81 82 ARG A N 1
ATOM 601 C CA . ARG A 1 82 ? 9.588 12.440 0.716 1.00 89.81 82 ARG A CA 1
ATOM 602 C C . ARG A 1 82 ? 9.157 13.144 -0.579 1.00 89.81 82 ARG A C 1
ATOM 604 O O . ARG A 1 82 ? 8.513 14.189 -0.533 1.00 89.81 82 ARG A O 1
ATOM 611 N N . ALA A 1 83 ? 9.525 12.584 -1.733 1.00 88.31 83 ALA A N 1
ATOM 612 C CA . ALA A 1 83 ? 9.125 13.123 -3.027 1.00 88.31 83 ALA A CA 1
ATOM 613 C C . ALA A 1 83 ? 7.606 13.014 -3.243 1.00 88.31 83 ALA A C 1
ATOM 615 O O . ALA A 1 83 ? 6.918 12.213 -2.606 1.00 88.31 83 ALA A O 1
ATOM 616 N N . HIS A 1 84 ? 7.082 13.812 -4.175 1.00 93.12 84 HIS A N 1
ATOM 617 C CA . HIS A 1 84 ? 5.667 13.785 -4.536 1.00 93.12 84 HIS A CA 1
ATOM 618 C C . HIS A 1 84 ? 5.253 12.384 -5.019 1.00 93.12 84 HIS A C 1
ATOM 620 O O . HIS A 1 84 ? 5.963 11.780 -5.823 1.00 93.12 84 HIS A O 1
ATOM 626 N N . LEU A 1 85 ? 4.089 11.883 -4.584 1.00 92.12 85 LEU A N 1
ATOM 627 C CA . LEU A 1 85 ? 3.621 10.519 -4.893 1.00 92.12 85 LEU A CA 1
ATOM 628 C C . LEU A 1 85 ? 3.645 10.210 -6.397 1.00 92.12 85 LEU A C 1
ATOM 630 O O . LEU A 1 85 ? 4.085 9.139 -6.802 1.00 92.12 85 LEU A O 1
ATOM 634 N N . LEU A 1 86 ? 3.239 11.176 -7.226 1.00 94.38 86 LEU A N 1
ATOM 635 C CA . LEU A 1 86 ? 3.281 11.040 -8.686 1.00 94.38 86 LEU A CA 1
ATOM 636 C C . LEU A 1 86 ? 4.699 10.789 -9.219 1.00 94.38 86 LEU A C 1
ATOM 638 O O . LEU A 1 86 ? 4.868 9.965 -10.110 1.00 94.38 86 LEU A O 1
ATOM 642 N N . LEU A 1 87 ? 5.715 11.453 -8.659 1.00 91.81 87 LEU A N 1
ATOM 643 C CA . LEU A 1 87 ? 7.109 11.251 -9.063 1.00 91.81 87 LEU A CA 1
ATOM 644 C C . LEU A 1 87 ? 7.609 9.868 -8.651 1.00 91.81 87 LEU A C 1
ATOM 646 O O . LEU A 1 87 ? 8.314 9.226 -9.419 1.00 91.81 87 LEU A O 1
ATOM 650 N N . VAL A 1 88 ? 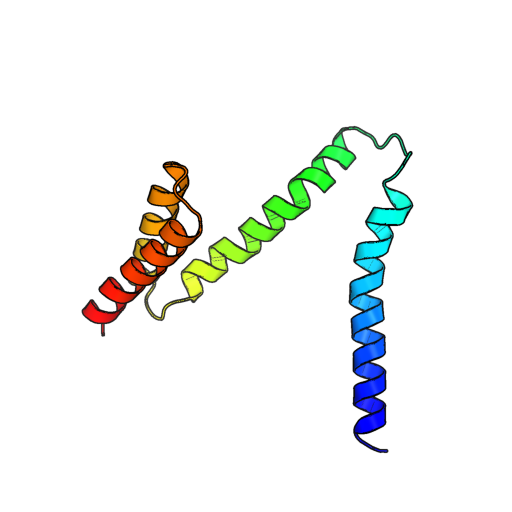7.218 9.396 -7.465 1.00 93.25 88 VAL A N 1
ATOM 651 C CA . VAL A 1 88 ? 7.571 8.057 -6.971 1.00 93.25 88 VAL A CA 1
ATOM 652 C C . VAL A 1 88 ? 7.011 6.978 -7.896 1.00 93.25 88 VAL A C 1
ATOM 654 O O . VAL A 1 88 ? 7.742 6.084 -8.317 1.00 93.25 88 VAL A O 1
ATOM 657 N N . VAL A 1 89 ? 5.728 7.092 -8.250 1.00 92.69 89 VAL A N 1
ATOM 658 C CA . VAL A 1 89 ? 5.058 6.146 -9.150 1.00 92.69 89 VAL A CA 1
ATOM 659 C C . VAL A 1 89 ? 5.666 6.210 -10.551 1.00 92.69 89 VAL A C 1
ATOM 661 O O . VAL A 1 89 ? 6.021 5.173 -11.105 1.00 92.69 89 VAL A O 1
ATOM 664 N N . ALA A 1 90 ? 5.855 7.411 -11.104 1.00 93.62 90 ALA A N 1
ATOM 665 C CA . ALA A 1 90 ? 6.451 7.586 -12.426 1.00 93.62 90 ALA A CA 1
ATOM 666 C C . ALA A 1 90 ? 7.877 7.017 -12.500 1.00 93.62 90 ALA A C 1
ATOM 668 O O . ALA A 1 90 ? 8.201 6.317 -13.454 1.00 93.62 90 ALA A O 1
ATOM 669 N N . ALA A 1 91 ? 8.712 7.260 -11.483 1.00 91.56 91 ALA A N 1
ATOM 670 C CA . ALA A 1 91 ? 10.072 6.731 -11.418 1.00 91.56 91 ALA A CA 1
ATOM 671 C C . ALA A 1 91 ? 10.101 5.202 -11.285 1.00 91.56 91 ALA A C 1
ATOM 673 O O . ALA A 1 91 ? 10.916 4.555 -11.937 1.00 91.56 91 ALA A O 1
ATOM 674 N N . GLY A 1 92 ? 9.200 4.618 -10.487 1.00 91.56 92 GLY A N 1
ATOM 675 C CA . GLY A 1 92 ? 9.066 3.164 -10.374 1.00 91.56 92 GLY A CA 1
ATOM 676 C C . GLY A 1 92 ? 8.678 2.513 -11.703 1.00 91.56 92 GLY A C 1
ATOM 677 O O . GLY A 1 92 ? 9.324 1.557 -12.125 1.00 91.56 92 GLY A O 1
ATOM 678 N N . ILE A 1 93 ? 7.679 3.073 -12.398 1.00 91.31 93 ILE A N 1
ATOM 679 C CA . ILE A 1 93 ? 7.239 2.593 -13.718 1.00 91.31 93 ILE A CA 1
ATOM 680 C C . ILE A 1 93 ? 8.357 2.754 -14.751 1.00 91.31 93 ILE A C 1
ATOM 682 O O . ILE A 1 93 ? 8.665 1.803 -15.464 1.00 91.31 93 ILE A O 1
ATOM 686 N N . ALA A 1 94 ? 8.992 3.927 -14.820 1.00 91.00 94 ALA A N 1
ATOM 687 C CA . ALA A 1 94 ? 10.080 4.185 -15.759 1.00 91.00 94 ALA A CA 1
ATOM 688 C C . ALA A 1 94 ? 11.284 3.263 -15.509 1.00 91.00 94 ALA A C 1
ATOM 690 O O . ALA A 1 94 ? 11.846 2.728 -16.461 1.00 91.00 94 ALA A O 1
ATOM 691 N N . GLY A 1 95 ? 11.650 3.034 -14.243 1.00 88.81 95 GLY A N 1
ATOM 692 C CA . GLY A 1 95 ? 12.731 2.124 -13.864 1.00 88.81 95 GLY A CA 1
ATOM 693 C C . GLY A 1 95 ? 12.426 0.668 -14.218 1.00 88.81 95 GLY A C 1
ATOM 694 O O . GLY A 1 95 ? 13.263 -0.001 -14.820 1.00 88.81 95 GLY A O 1
ATOM 695 N N . ALA A 1 96 ? 11.214 0.194 -13.913 1.00 89.75 96 ALA A N 1
ATOM 696 C CA . ALA A 1 96 ? 10.778 -1.151 -14.283 1.00 89.75 96 ALA A CA 1
ATOM 697 C C . ALA A 1 96 ? 10.763 -1.341 -15.810 1.00 89.75 96 ALA A C 1
ATOM 699 O O . ALA A 1 96 ? 11.280 -2.338 -16.313 1.00 89.75 96 ALA A O 1
ATOM 700 N N . LEU A 1 97 ? 10.226 -0.365 -16.548 1.00 89.31 97 LEU A N 1
ATOM 701 C CA . LEU A 1 97 ? 10.106 -0.407 -18.005 1.00 89.31 97 LEU A CA 1
ATOM 702 C C . LEU A 1 97 ? 11.465 -0.334 -18.710 1.00 89.31 97 LEU A C 1
ATOM 704 O O . LEU A 1 97 ? 11.677 -1.051 -19.681 1.00 89.31 97 LEU A O 1
ATOM 708 N N . ALA A 1 98 ? 12.397 0.482 -18.213 1.00 88.94 98 ALA A N 1
ATOM 709 C CA . ALA A 1 98 ? 13.749 0.558 -18.761 1.00 88.94 98 ALA A CA 1
ATOM 710 C C . ALA A 1 98 ? 14.476 -0.792 -18.667 1.00 88.94 98 ALA A C 1
ATOM 712 O O . ALA A 1 98 ? 15.125 -1.206 -19.622 1.00 88.94 98 ALA A O 1
ATOM 713 N N . VAL A 1 99 ? 14.337 -1.499 -17.541 1.00 86.62 99 VAL A N 1
ATOM 714 C CA . VAL A 1 99 ? 14.958 -2.819 -17.352 1.00 86.62 99 VAL A CA 1
ATOM 715 C C . VAL A 1 99 ? 14.225 -3.905 -18.131 1.00 86.62 99 VAL A C 1
ATOM 717 O O . VAL A 1 99 ? 14.877 -4.746 -18.742 1.00 86.62 99 VAL A O 1
ATOM 720 N N . ASP A 1 100 ? 12.890 -3.877 -18.156 1.00 86.75 100 ASP A N 1
ATOM 721 C CA . ASP A 1 100 ? 12.106 -4.840 -18.938 1.00 86.75 100 ASP A CA 1
ATOM 722 C C . ASP A 1 100 ? 12.429 -4.729 -20.433 1.00 86.75 100 ASP A C 1
ATOM 724 O O . ASP A 1 100 ? 12.586 -5.741 -21.101 1.00 86.75 100 ASP A O 1
ATOM 728 N N . LEU A 1 101 ? 12.632 -3.512 -20.951 1.00 85.06 101 LEU A N 1
ATOM 729 C CA . LEU A 1 101 ? 13.008 -3.289 -22.348 1.00 85.06 101 LEU A CA 1
ATOM 730 C C . LEU A 1 101 ? 14.409 -3.818 -22.693 1.00 85.06 101 LEU A C 1
ATOM 732 O O . LEU A 1 101 ? 14.630 -4.228 -23.826 1.00 85.06 101 LEU A O 1
ATOM 736 N N . VAL A 1 102 ? 15.343 -3.810 -21.739 1.00 83.69 102 VAL A N 1
ATOM 737 C CA . VAL A 1 102 ? 16.710 -4.335 -21.920 1.00 83.69 102 VAL A CA 1
ATOM 738 C C . VAL A 1 102 ? 16.753 -5.866 -21.829 1.00 83.69 102 VAL A C 1
ATOM 740 O O . VAL A 1 102 ? 17.663 -6.481 -22.376 1.00 83.69 102 VAL A O 1
ATOM 743 N N . MET A 1 103 ? 15.794 -6.477 -21.128 1.00 74.50 103 MET A N 1
ATOM 744 C CA . MET A 1 103 ? 15.706 -7.930 -20.919 1.00 74.50 103 MET A CA 1
ATOM 745 C C . MET A 1 103 ? 14.711 -8.642 -21.851 1.00 74.50 103 MET A C 1
ATOM 747 O O . MET A 1 103 ? 14.588 -9.864 -21.767 1.00 74.50 103 MET A O 1
ATOM 751 N N . ARG A 1 104 ? 13.997 -7.900 -22.704 1.00 61.38 104 ARG A N 1
ATOM 752 C CA . ARG A 1 104 ? 13.218 -8.443 -23.829 1.00 61.38 104 ARG A CA 1
ATOM 753 C C . ARG A 1 104 ? 14.127 -8.975 -24.927 1.00 61.38 104 ARG A C 1
ATOM 755 O O . ARG A 1 104 ? 13.723 -9.988 -25.536 1.00 61.38 104 ARG A O 1
#

InterPro domains:
  IPR008407 Branched-chain amino acid transport, AzlD [PF05437] (8-96)

Secondary structure (DSSP, 8-state):
--HHHHHHHHHHHHHHHHHHHHHHHHHHSTT----HHHHHHHHHHHHHHHHHHHHHHHHHSSSSHHHHHHHHHHHHHHHHTT--HHHHHHHHHHHHHHHHHHH-